Protein AF-A0A0S7X7Y6-F1 (afdb_monomer)

Secondary structure (DSSP, 8-state):
------SS----PPPHHHHHHHHHHHHHHHHHHHHHHHHHHHGGG-----HHHHHHHHHHHHHHHHHHHHTTT--TT--

Nearest PDB structures (foldseek):
  8s35-assembly1_A  TM=4.488E-01  e=2.582E+00  Klebsiella pneumoniae
  8apo-assembly1_Bi  TM=4.154E-01  e=1.764E+00  Polytomella magna

Radius of gyration: 18.76 Å; Cα contacts (8 Å, |Δi|>4): 34; chains: 1; bounding box: 40×36×55 Å

Sequence (79 aa):
MGEKIKRGDEIVELKEEDRKRVNRNLYKIKSLTKVFTNLEFKDKGGGSIDTWGINFAIEDTIHEVHAILSKYGFQGGDF

Foldseek 3Di:
DDDDPPDDPPPQDQDPVLVVLLVVLVVVLVVLVVVVVVVVVVCVPPDDDPPVVSVVSNVVSVVSNQVSVVVSVDHPPPD

Structure (mmCIF, N/CA/C/O backbone):
data_AF-A0A0S7X7Y6-F1
#
_entry.id   AF-A0A0S7X7Y6-F1
#
loop_
_atom_site.group_PDB
_atom_site.id
_atom_site.type_symbol
_atom_site.label_atom_id
_atom_site.label_alt_id
_atom_site.label_comp_id
_atom_site.label_asym_id
_atom_site.label_entity_id
_atom_site.label_seq_id
_atom_site.pdbx_PDB_ins_code
_atom_site.Cartn_x
_atom_site.Cartn_y
_atom_site.Cartn_z
_atom_site.occupancy
_atom_site.B_iso_or_equiv
_atom_site.auth_seq_id
_atom_site.auth_comp_id
_atom_site.auth_asym_id
_atom_site.auth_atom_id
_atom_site.pdbx_PDB_model_num
ATOM 1 N N . MET A 1 1 ? -18.875 29.502 32.327 1.00 36.94 1 MET A N 1
ATOM 2 C CA . MET A 1 1 ? -18.795 29.643 30.858 1.00 36.94 1 MET A CA 1
ATOM 3 C C . MET A 1 1 ? -17.652 28.771 30.387 1.00 36.94 1 MET A C 1
ATOM 5 O O . MET A 1 1 ? -16.518 29.079 30.712 1.00 36.94 1 MET A O 1
ATOM 9 N N . GLY A 1 2 ? -17.952 27.636 29.761 1.00 34.50 2 GLY A N 1
ATOM 10 C CA . GLY A 1 2 ? -16.935 26.768 29.172 1.00 34.50 2 GLY A CA 1
ATOM 11 C C . GLY A 1 2 ? -17.116 26.794 27.667 1.00 34.50 2 GLY A C 1
ATOM 12 O O . GLY A 1 2 ? -18.152 26.341 27.180 1.00 34.50 2 GLY A O 1
ATOM 13 N N . GLU A 1 3 ? -16.150 27.356 26.952 1.00 46.09 3 GLU A N 1
ATOM 14 C CA . GLU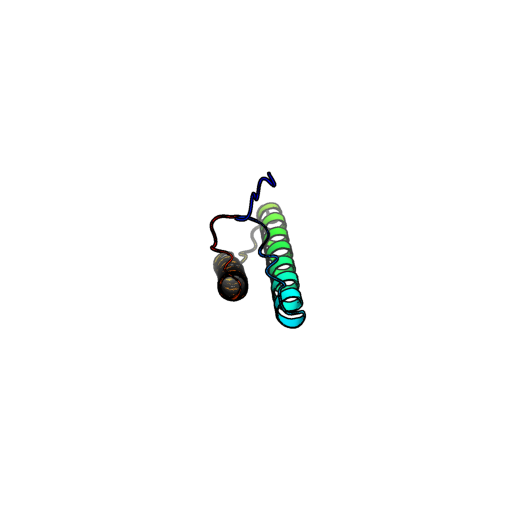 A 1 3 ? -16.086 27.218 25.502 1.00 46.09 3 GLU A CA 1
ATOM 15 C C . GLU A 1 3 ? -15.889 25.737 25.167 1.00 46.09 3 GLU A C 1
ATOM 17 O O . GLU A 1 3 ? -14.950 25.092 25.630 1.00 46.09 3 GLU A O 1
ATOM 22 N N . LYS A 1 4 ? -16.819 25.170 24.397 1.00 42.62 4 LYS A N 1
ATOM 23 C CA . LYS A 1 4 ? -16.692 23.827 23.833 1.00 42.62 4 LYS A CA 1
ATOM 24 C C . LYS A 1 4 ? -16.432 23.969 22.344 1.00 42.62 4 LYS A C 1
ATOM 26 O O . LYS A 1 4 ? -17.369 24.048 21.556 1.00 42.62 4 LYS A O 1
ATOM 31 N N . ILE A 1 5 ? -15.163 23.944 21.959 1.00 52.66 5 ILE A N 1
ATOM 32 C CA . ILE A 1 5 ? -14.792 23.543 20.604 1.00 52.66 5 ILE A CA 1
ATOM 33 C C . ILE A 1 5 ? -14.900 22.013 20.593 1.00 52.66 5 ILE A C 1
ATOM 35 O O . ILE A 1 5 ? -14.079 21.326 21.190 1.00 52.66 5 ILE A O 1
ATOM 39 N N . LYS A 1 6 ? -15.970 21.463 20.009 1.00 44.00 6 LYS A N 1
ATOM 40 C CA . LYS A 1 6 ? -16.110 20.013 19.776 1.00 44.00 6 LYS A CA 1
ATOM 41 C C . LYS A 1 6 ? -16.679 19.743 18.387 1.00 44.00 6 LYS A C 1
ATOM 43 O O . LYS A 1 6 ? -17.840 19.385 18.221 1.00 44.00 6 LYS A O 1
ATOM 48 N N . ARG A 1 7 ? -15.816 19.921 17.395 1.00 48.81 7 ARG A N 1
ATOM 49 C CA . ARG A 1 7 ? -15.821 19.211 16.113 1.00 48.81 7 ARG A CA 1
ATOM 50 C C . ARG A 1 7 ? -14.347 19.050 15.756 1.00 48.81 7 ARG A C 1
ATOM 52 O O . ARG A 1 7 ? -13.748 20.029 15.334 1.00 48.81 7 ARG A O 1
ATOM 59 N N . GLY A 1 8 ? -13.738 17.899 16.027 1.00 49.06 8 GLY A N 1
ATOM 60 C CA . GLY A 1 8 ? -12.329 17.724 15.663 1.00 49.06 8 GLY A CA 1
ATOM 61 C C . GLY A 1 8 ? -11.663 16.433 16.119 1.00 49.06 8 GLY A C 1
ATOM 62 O O . GLY A 1 8 ? -10.948 15.840 15.3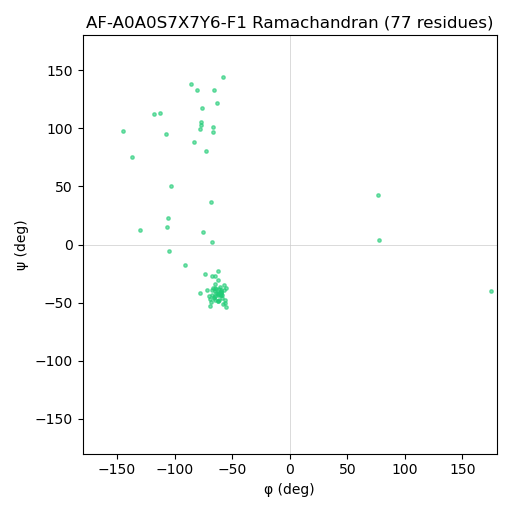29 1.00 49.06 8 GLY A O 1
ATOM 63 N N . ASP A 1 9 ? -11.935 15.953 17.333 1.00 50.38 9 ASP A N 1
ATOM 64 C CA . ASP A 1 9 ? -11.139 14.855 17.910 1.00 50.38 9 ASP A CA 1
ATOM 65 C C . ASP A 1 9 ? -11.852 13.498 17.851 1.00 50.38 9 ASP A C 1
ATOM 67 O O . ASP A 1 9 ? -11.971 12.798 18.858 1.00 50.38 9 ASP A O 1
ATOM 71 N N . GLU A 1 10 ? -12.362 13.112 16.681 1.00 48.78 10 GLU A N 1
ATOM 72 C CA . GLU A 1 10 ? -12.689 11.702 16.458 1.00 48.78 10 GLU A CA 1
ATOM 73 C C . GLU A 1 10 ? -11.389 11.003 16.043 1.00 48.78 10 GLU A C 1
ATOM 75 O O . GLU A 1 10 ? -11.016 10.969 14.873 1.00 48.78 10 GLU A O 1
ATOM 80 N N . ILE A 1 11 ? -10.627 10.524 17.034 1.00 55.16 11 ILE A N 1
ATOM 81 C CA . ILE A 1 11 ? -9.457 9.678 16.781 1.00 55.16 11 ILE A CA 1
ATOM 82 C C . ILE A 1 11 ? -9.991 8.372 16.198 1.00 55.16 11 ILE A C 1
ATOM 84 O O . ILE A 1 11 ? -10.440 7.489 16.929 1.00 55.16 11 ILE A O 1
ATOM 88 N N . VAL A 1 12 ? -9.976 8.254 14.872 1.00 61.59 12 VAL A N 1
ATOM 89 C CA . VAL A 1 12 ? -10.319 6.995 14.221 1.00 61.59 12 VAL A CA 1
ATOM 90 C C . VAL A 1 12 ? -9.119 6.058 14.327 1.00 61.59 12 VAL A C 1
ATOM 92 O O . VAL A 1 12 ? -8.149 6.156 13.574 1.00 61.59 12 VAL A O 1
ATOM 95 N N . GLU A 1 13 ? -9.169 5.147 15.297 1.00 66.50 13 GLU A N 1
ATOM 96 C CA . GLU A 1 13 ? -8.156 4.108 15.448 1.00 66.50 13 GLU A CA 1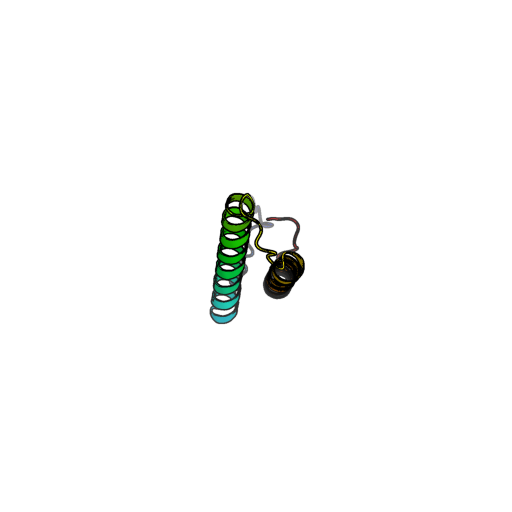
ATOM 97 C C . GLU A 1 13 ? -8.348 3.007 14.398 1.00 66.50 13 GLU A C 1
ATOM 99 O O . GLU A 1 13 ? -9.350 2.288 14.369 1.00 66.50 13 GLU A O 1
ATOM 104 N N . LEU A 1 14 ? -7.345 2.850 13.532 1.00 72.38 14 LEU A N 1
ATOM 105 C CA . LEU A 1 14 ? -7.245 1.706 12.631 1.00 72.38 14 LEU A CA 1
ATOM 106 C C . LEU A 1 14 ? -7.040 0.427 13.449 1.00 72.38 14 LEU A C 1
ATOM 108 O O . LEU A 1 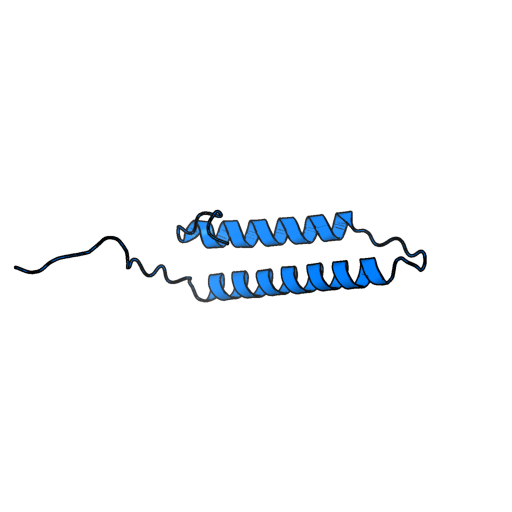14 ? -6.131 0.362 14.283 1.00 72.38 14 LEU A O 1
ATOM 112 N N . LYS A 1 15 ? -7.800 -0.634 13.150 1.00 83.94 15 LYS A N 1
ATOM 113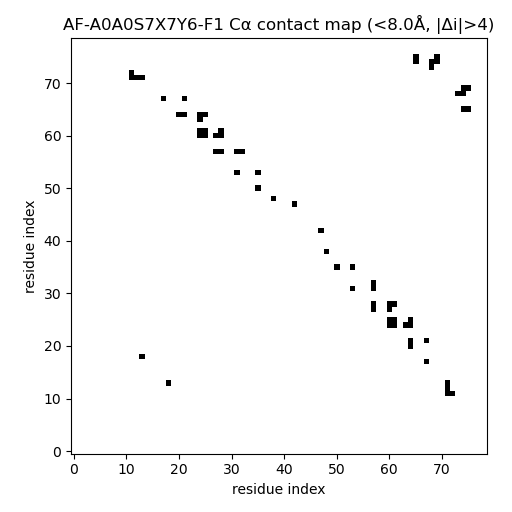 C CA . LYS A 1 15 ? -7.513 -1.962 13.711 1.00 83.94 15 LYS A CA 1
ATOM 114 C C . LYS A 1 15 ? -6.093 -2.387 13.339 1.00 83.94 15 LYS A C 1
ATOM 116 O O . LYS A 1 15 ? -5.622 -2.118 12.232 1.00 83.94 15 LYS A O 1
ATOM 121 N N . GLU A 1 16 ? -5.414 -3.088 14.245 1.00 82.00 16 GLU A N 1
ATOM 122 C CA . GLU A 1 16 ? -3.998 -3.446 14.086 1.00 82.00 16 GLU A CA 1
ATOM 123 C C . GLU A 1 16 ? -3.716 -4.211 12.777 1.00 82.00 16 GLU A C 1
ATOM 125 O O . GLU A 1 16 ? -2.701 -3.976 12.120 1.00 82.00 16 GLU A O 1
ATOM 130 N N . GLU A 1 17 ? -4.633 -5.085 12.357 1.00 83.44 17 GLU A N 1
ATOM 131 C CA . GLU A 1 17 ? -4.534 -5.828 11.095 1.00 83.44 17 GLU A CA 1
ATOM 132 C C . GLU A 1 17 ? -4.623 -4.918 9.864 1.00 83.44 17 GLU A C 1
ATOM 134 O O . GLU A 1 17 ? -3.794 -5.014 8.957 1.00 83.44 17 GLU A O 1
ATOM 139 N N . ASP A 1 18 ? -5.577 -3.988 9.850 1.00 83.56 18 ASP A N 1
ATOM 140 C CA . ASP A 1 18 ? -5.749 -3.033 8.755 1.00 83.56 18 ASP A CA 1
ATOM 141 C C . ASP A 1 18 ? -4.570 -2.054 8.689 1.00 83.56 18 ASP A C 1
ATOM 143 O O . ASP A 1 18 ? -4.040 -1.793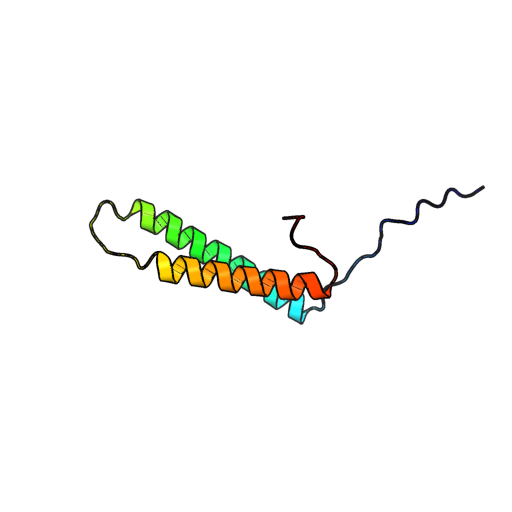 7.608 1.00 83.56 18 ASP A O 1
ATOM 147 N N . ARG A 1 19 ? -4.055 -1.608 9.843 1.00 81.88 19 ARG A N 1
ATOM 148 C CA . ARG A 1 19 ? -2.824 -0.808 9.928 1.00 81.88 19 ARG A CA 1
ATOM 149 C C . ARG A 1 19 ? -1.621 -1.554 9.342 1.00 81.88 19 ARG A C 1
ATOM 151 O O . ARG A 1 19 ? -0.834 -0.967 8.597 1.00 81.88 19 ARG A O 1
ATOM 158 N N . LYS A 1 20 ? -1.463 -2.849 9.647 1.00 86.00 20 LYS A N 1
ATOM 159 C CA . LYS A 1 20 ? -0.400 -3.693 9.067 1.00 86.00 20 LYS A CA 1
ATOM 160 C C . LYS A 1 20 ? -0.544 -3.810 7.547 1.00 86.00 20 LYS A C 1
ATOM 162 O O . LYS A 1 20 ? 0.464 -3.717 6.845 1.00 86.00 20 LYS A O 1
ATOM 167 N N . ARG A 1 21 ? -1.769 -3.975 7.033 1.00 83.88 21 ARG A N 1
ATOM 168 C CA . ARG A 1 21 ? -2.048 -4.048 5.587 1.00 83.88 21 ARG A CA 1
ATOM 169 C C . ARG A 1 21 ? -1.730 -2.738 4.871 1.00 83.88 21 ARG A C 1
ATOM 171 O O . ARG A 1 21 ? -0.995 -2.773 3.887 1.00 83.88 21 ARG A O 1
ATOM 178 N N . VAL A 1 22 ? -2.178 -1.602 5.408 1.00 85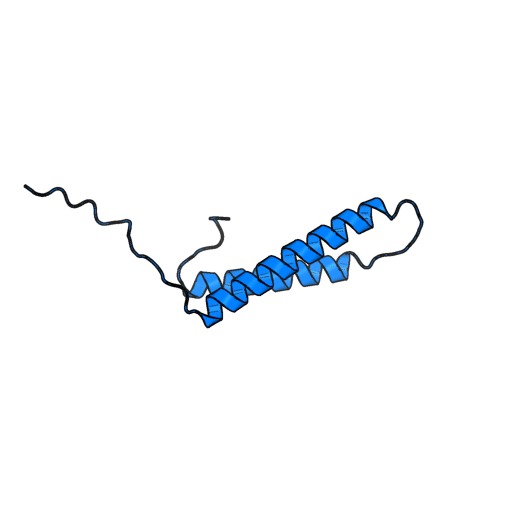.06 22 VAL A N 1
ATOM 179 C CA . VAL A 1 22 ? -1.865 -0.268 4.865 1.00 85.06 22 VAL A CA 1
ATOM 180 C C . VAL A 1 22 ? -0.354 -0.051 4.818 1.00 85.06 22 VAL A C 1
ATOM 182 O O . VAL A 1 22 ? 0.189 0.229 3.753 1.00 85.06 22 VAL A O 1
ATOM 185 N N . ASN A 1 23 ? 0.361 -0.285 5.923 1.00 83.62 23 ASN A N 1
ATOM 186 C CA . ASN A 1 23 ? 1.817 -0.111 5.964 1.00 83.62 23 ASN A CA 1
ATOM 187 C C . ASN A 1 23 ? 2.557 -1.023 4.975 1.00 83.62 23 ASN A C 1
ATOM 189 O O . ASN A 1 23 ? 3.500 -0.589 4.311 1.00 83.62 23 ASN A O 1
ATOM 193 N N . ARG A 1 24 ? 2.129 -2.286 4.847 1.00 87.94 24 ARG A N 1
ATOM 194 C CA . ARG A 1 24 ? 2.703 -3.223 3.874 1.00 87.94 24 ARG A CA 1
ATOM 195 C C . ARG A 1 24 ? 2.489 -2.732 2.441 1.00 87.94 24 ARG A C 1
ATOM 197 O O . ARG A 1 24 ? 3.411 -2.817 1.634 1.00 87.94 24 ARG A O 1
ATOM 204 N N . ASN A 1 25 ? 1.305 -2.223 2.127 1.00 85.88 25 ASN A N 1
ATOM 205 C CA . ASN A 1 25 ? 0.975 -1.751 0.787 1.00 85.88 25 ASN A CA 1
ATOM 206 C C . ASN A 1 25 ? 1.683 -0.436 0.440 1.00 85.88 25 ASN A C 1
ATOM 208 O O . ASN A 1 25 ? 2.256 -0.329 -0.641 1.00 85.88 25 ASN A O 1
ATOM 212 N N . LEU A 1 26 ? 1.799 0.498 1.385 1.00 83.38 26 LEU A N 1
ATOM 213 C CA . LEU A 1 26 ? 2.630 1.696 1.220 1.00 83.38 26 LEU A CA 1
ATOM 214 C C . LEU A 1 26 ? 4.107 1.344 0.968 1.00 83.38 26 LEU A C 1
ATOM 216 O O . LEU A 1 26 ? 4.763 1.953 0.122 1.00 83.38 26 LEU A O 1
ATOM 220 N N . TYR A 1 27 ? 4.635 0.319 1.649 1.00 86.50 27 TYR A N 1
ATOM 221 C CA . TYR A 1 27 ? 5.995 -0.165 1.399 1.00 86.50 27 TYR A CA 1
ATOM 222 C C . TYR A 1 27 ? 6.160 -0.763 -0.008 1.00 86.50 27 TYR A C 1
ATOM 224 O O . TYR A 1 27 ? 7.180 -0.520 -0.661 1.00 86.50 27 TYR A O 1
ATOM 232 N N . LYS A 1 28 ? 5.163 -1.517 -0.496 1.00 83.81 28 LYS A N 1
ATOM 233 C CA . LYS A 1 28 ? 5.149 -2.046 -1.871 1.00 83.81 28 LYS A CA 1
ATOM 234 C C . LYS A 1 28 ? 5.145 -0.917 -2.897 1.00 83.81 28 LYS A C 1
ATOM 236 O O . LYS A 1 28 ? 5.994 -0.945 -3.779 1.00 83.81 28 LYS A O 1
ATOM 241 N N . ILE A 1 29 ? 4.278 0.088 -2.736 1.00 83.25 29 ILE A N 1
ATOM 242 C CA . ILE A 1 29 ? 4.225 1.269 -3.614 1.00 83.25 29 ILE A CA 1
ATOM 243 C C . ILE A 1 29 ? 5.604 1.929 -3.668 1.00 83.25 29 ILE A C 1
ATOM 245 O O . ILE A 1 29 ? 6.195 2.020 -4.736 1.00 83.25 29 ILE A O 1
ATOM 249 N N . LYS A 1 30 ? 6.192 2.268 -2.512 1.00 81.81 30 LYS A N 1
ATOM 250 C CA . LYS A 1 30 ? 7.525 2.893 -2.449 1.00 81.81 30 LYS A CA 1
ATOM 251 C C . LYS A 1 30 ? 8.608 2.056 -3.137 1.00 81.81 30 LYS A C 1
ATOM 253 O O . LYS A 1 30 ? 9.501 2.605 -3.781 1.00 81.81 30 LYS A O 1
ATOM 258 N N . SER A 1 31 ? 8.549 0.735 -2.985 1.00 81.88 31 SER A N 1
ATOM 259 C CA . SER A 1 31 ? 9.506 -0.185 -3.604 1.00 81.88 31 SER A CA 1
ATOM 260 C C . SER A 1 31 ? 9.322 -0.258 -5.121 1.00 81.88 31 SER A C 1
ATOM 262 O O . SER A 1 31 ? 10.311 -0.166 -5.842 1.00 81.88 31 SER A O 1
ATOM 264 N N . LEU A 1 32 ? 8.080 -0.353 -5.605 1.00 78.06 32 LEU A N 1
ATOM 265 C CA . LEU A 1 32 ? 7.744 -0.374 -7.031 1.00 78.06 32 LEU A CA 1
ATOM 266 C C . LEU A 1 32 ? 8.098 0.951 -7.710 1.00 78.06 32 LEU A C 1
ATOM 268 O O . LEU A 1 32 ? 8.758 0.934 -8.744 1.00 78.06 32 LEU A O 1
ATOM 272 N N . THR A 1 33 ? 7.783 2.092 -7.091 1.00 75.50 33 THR A N 1
ATOM 273 C CA . THR A 1 33 ? 8.193 3.415 -7.584 1.00 75.50 33 THR A CA 1
ATOM 274 C C . THR A 1 33 ? 9.715 3.532 -7.646 1.00 75.50 33 THR A C 1
ATOM 276 O O . THR A 1 33 ? 10.255 3.975 -8.651 1.00 75.50 33 THR A O 1
ATOM 279 N N . LYS A 1 34 ? 10.444 3.070 -6.617 1.00 77.69 34 LYS A N 1
ATOM 280 C CA . LYS A 1 34 ? 11.917 3.089 -6.621 1.00 77.69 34 LYS A CA 1
ATOM 281 C C . LYS A 1 34 ? 12.507 2.194 -7.713 1.00 77.69 34 LYS A C 1
ATOM 283 O O . LYS A 1 34 ? 13.528 2.544 -8.302 1.00 77.69 34 LYS A O 1
ATOM 288 N N . VAL A 1 35 ? 11.899 1.035 -7.962 1.00 71.69 35 VAL A N 1
ATOM 289 C CA . VAL A 1 35 ? 12.268 0.157 -9.077 1.00 71.69 35 VAL A CA 1
ATOM 290 C C . VAL A 1 35 ? 12.030 0.884 -10.396 1.00 71.69 35 VAL A C 1
ATOM 292 O O . VAL A 1 35 ? 12.963 0.962 -11.184 1.00 71.69 35 VAL A O 1
ATOM 295 N N . PHE A 1 36 ? 10.863 1.500 -10.589 1.00 68.62 36 PHE A N 1
ATOM 296 C CA . PHE A 1 36 ? 10.533 2.273 -11.787 1.00 68.62 36 PHE A CA 1
ATOM 297 C C . PHE A 1 36 ? 11.544 3.396 -12.047 1.00 68.62 36 PHE A C 1
ATOM 299 O O . PHE A 1 36 ? 12.159 3.430 -13.106 1.00 68.62 36 PHE A O 1
ATOM 306 N N . THR A 1 37 ? 11.836 4.219 -11.035 1.00 68.00 37 THR A N 1
ATOM 307 C CA . THR A 1 37 ? 12.850 5.278 -11.122 1.00 68.00 37 THR A CA 1
ATOM 308 C C . THR A 1 37 ? 14.220 4.715 -11.515 1.00 68.00 37 THR A C 1
ATOM 310 O O . THR A 1 37 ? 14.858 5.213 -12.435 1.00 68.00 37 THR A O 1
ATOM 313 N N . ASN A 1 38 ? 14.685 3.637 -10.872 1.00 66.06 38 ASN A N 1
ATOM 314 C CA . ASN A 1 38 ? 15.980 3.026 -11.204 1.00 66.06 38 ASN A CA 1
ATOM 315 C C . ASN A 1 38 ? 16.014 2.365 -12.591 1.00 66.06 38 ASN A C 1
ATOM 317 O O . ASN A 1 38 ? 17.092 2.222 -13.172 1.00 66.06 38 ASN A O 1
ATOM 321 N N . LEU A 1 39 ? 14.864 1.920 -13.092 1.00 64.19 39 LEU A N 1
ATOM 322 C CA . LEU A 1 39 ? 14.704 1.300 -14.400 1.00 64.19 39 LEU A CA 1
ATOM 323 C C . LEU A 1 39 ? 14.702 2.354 -15.515 1.00 64.19 39 LEU A C 1
ATOM 325 O O . LEU A 1 39 ? 15.444 2.181 -16.478 1.00 64.19 39 LEU A O 1
ATOM 329 N N . GLU A 1 40 ? 14.033 3.494 -15.326 1.00 55.84 40 GLU A N 1
ATOM 330 C CA . GLU A 1 40 ? 14.140 4.659 -16.222 1.00 55.84 40 GLU A CA 1
ATOM 331 C C . GLU A 1 40 ? 15.592 5.155 -16.362 1.00 55.84 40 GLU A C 1
ATOM 333 O O . GLU A 1 40 ? 16.021 5.547 -17.446 1.00 55.84 40 GLU A O 1
ATOM 338 N N . PHE A 1 41 ? 16.402 5.070 -15.297 1.00 52.91 41 PHE A N 1
ATOM 339 C CA . PHE A 1 41 ? 17.832 5.405 -15.367 1.00 52.91 41 PHE A CA 1
ATOM 340 C C . PHE A 1 41 ? 18.689 4.356 -16.100 1.00 52.91 41 PHE A C 1
ATOM 342 O O . PHE A 1 41 ? 19.754 4.702 -16.621 1.00 52.91 41 PHE A O 1
ATOM 349 N N . LYS A 1 42 ? 18.260 3.087 -16.148 1.00 52.12 42 LYS A N 1
ATOM 350 C CA . LYS A 1 42 ? 18.982 1.990 -16.822 1.00 52.12 42 LYS A CA 1
ATOM 351 C C . LYS A 1 42 ? 18.578 1.790 -18.281 1.00 52.12 42 LYS A C 1
ATOM 353 O O . LYS A 1 42 ? 19.359 1.208 -19.031 1.00 52.12 42 LYS A O 1
ATOM 358 N N . ASP A 1 43 ? 17.432 2.312 -18.709 1.00 50.94 43 ASP A N 1
ATOM 359 C CA . ASP A 1 43 ? 16.921 2.127 -20.073 1.00 50.94 43 ASP A CA 1
ATOM 360 C C . ASP A 1 43 ? 17.637 2.976 -21.147 1.00 50.94 43 ASP A C 1
ATOM 362 O O . ASP A 1 43 ? 17.287 2.974 -22.322 1.00 50.94 43 ASP A O 1
ATOM 366 N N . LYS A 1 44 ? 18.770 3.602 -20.795 1.00 53.41 44 LYS A N 1
ATOM 367 C CA . LYS A 1 44 ? 19.796 4.001 -21.778 1.00 53.41 44 LYS A CA 1
ATOM 368 C C . LYS A 1 44 ? 20.504 2.798 -22.440 1.00 53.41 44 LYS A C 1
ATOM 370 O O . LYS A 1 44 ? 21.429 3.006 -23.221 1.00 53.41 44 LYS A O 1
ATOM 375 N N . GLY A 1 45 ? 20.106 1.563 -22.111 1.00 53.88 45 GLY A N 1
ATOM 376 C CA . GLY A 1 45 ? 20.756 0.314 -22.521 1.00 53.88 45 GLY A CA 1
ATOM 377 C C . GLY A 1 45 ? 19.855 -0.769 -23.135 1.00 53.88 45 GLY A C 1
ATOM 378 O O . GLY A 1 45 ? 20.332 -1.890 -23.281 1.00 53.88 45 GLY A O 1
ATOM 379 N N . GLY A 1 46 ? 18.603 -0.477 -23.515 1.00 48.25 46 GLY A N 1
ATOM 380 C CA . GLY A 1 46 ? 17.827 -1.333 -24.430 1.00 48.25 46 GLY A CA 1
ATOM 381 C C . GLY A 1 46 ? 17.234 -2.618 -23.837 1.00 48.25 46 GLY A C 1
ATOM 382 O O . GLY A 1 46 ? 17.282 -3.665 -24.482 1.00 48.25 46 GLY A O 1
ATOM 383 N N . GLY A 1 47 ? 16.664 -2.557 -22.631 1.00 56.06 47 GLY A N 1
ATOM 384 C CA . GLY A 1 47 ? 15.925 -3.676 -22.040 1.00 56.06 47 GLY A CA 1
ATOM 385 C C . GLY A 1 47 ? 14.471 -3.288 -21.811 1.00 56.06 47 GLY A C 1
ATOM 386 O O . GLY A 1 47 ? 14.202 -2.471 -20.943 1.00 56.06 47 GLY A O 1
ATOM 387 N N . SER A 1 48 ? 13.528 -3.887 -22.547 1.00 59.69 48 SER A N 1
ATOM 388 C CA . SER A 1 48 ? 12.103 -3.567 -22.403 1.00 59.69 48 SER A CA 1
ATOM 389 C C . SER A 1 48 ? 11.582 -4.009 -21.034 1.00 59.69 48 SER A C 1
ATOM 391 O O . SER A 1 48 ? 11.311 -5.189 -20.799 1.00 59.69 48 SER A O 1
ATOM 393 N N . ILE A 1 49 ? 11.447 -3.059 -20.121 1.00 65.06 49 ILE A N 1
ATOM 394 C CA . ILE A 1 49 ? 10.737 -3.246 -18.861 1.00 65.06 49 ILE A CA 1
ATOM 395 C C . ILE A 1 49 ? 9.242 -3.105 -19.135 1.00 65.06 49 ILE A C 1
ATOM 397 O O . ILE A 1 49 ? 8.820 -2.155 -19.790 1.00 65.06 49 ILE A O 1
ATOM 401 N N . ASP A 1 50 ? 8.440 -4.041 -18.624 1.00 69.25 50 ASP A N 1
ATOM 402 C CA . ASP A 1 50 ? 6.979 -3.951 -18.676 1.00 69.25 50 ASP A CA 1
ATOM 403 C C . ASP A 1 50 ? 6.480 -2.878 -17.694 1.00 69.25 50 ASP A C 1
ATOM 405 O O . ASP A 1 50 ? 6.091 -3.141 -16.553 1.00 69.25 50 ASP A O 1
ATOM 409 N N . THR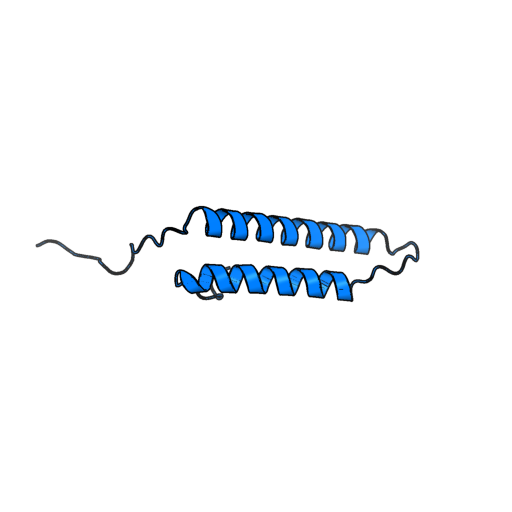 A 1 51 ? 6.564 -1.627 -18.136 1.00 71.31 51 THR A N 1
ATOM 410 C CA . THR A 1 51 ? 6.135 -0.447 -17.384 1.00 71.31 51 THR A CA 1
ATOM 411 C C . THR A 1 51 ? 4.627 -0.430 -17.148 1.00 71.31 51 THR A C 1
ATOM 413 O O . THR A 1 51 ? 4.185 0.088 -16.124 1.00 71.31 51 THR A O 1
ATOM 416 N N . TRP A 1 52 ? 3.846 -1.060 -18.030 1.00 72.25 52 TRP A N 1
ATOM 417 C CA . TRP A 1 52 ? 2.396 -1.199 -17.893 1.00 72.25 52 TRP A CA 1
ATOM 418 C C . TRP A 1 52 ? 2.025 -2.143 -16.751 1.00 72.25 52 TRP A C 1
ATOM 420 O O . TRP A 1 52 ? 1.205 -1.779 -15.908 1.00 72.25 52 TRP A O 1
ATOM 430 N N . GLY A 1 53 ? 2.668 -3.312 -16.665 1.00 76.19 53 GLY A N 1
ATOM 431 C CA . GLY A 1 53 ? 2.455 -4.253 -15.563 1.00 76.19 53 GLY A CA 1
ATOM 432 C C . GLY A 1 53 ? 2.834 -3.669 -14.198 1.00 76.19 53 GLY A C 1
ATOM 433 O O . GLY A 1 53 ? 2.126 -3.871 -13.210 1.00 76.19 53 GLY A O 1
ATOM 434 N N . ILE A 1 54 ? 3.914 -2.881 -14.139 1.00 76.25 54 ILE A N 1
ATOM 435 C CA . ILE A 1 54 ? 4.322 -2.184 -12.909 1.00 76.25 54 ILE A CA 1
ATOM 436 C C . ILE A 1 54 ? 3.313 -1.093 -12.533 1.00 76.25 54 ILE A C 1
ATOM 438 O O . ILE A 1 54 ? 2.946 -1.000 -11.361 1.00 76.25 54 ILE A O 1
ATOM 442 N N . ASN A 1 55 ? 2.842 -0.299 -13.500 1.00 76.94 55 ASN A N 1
ATOM 443 C CA . ASN A 1 55 ? 1.850 0.743 -13.234 1.00 76.94 55 ASN A CA 1
ATOM 444 C C . ASN A 1 55 ? 0.532 0.143 -12.718 1.00 76.94 55 ASN A C 1
ATOM 446 O O . ASN A 1 55 ? 0.007 0.591 -11.702 1.00 76.94 55 ASN A O 1
ATOM 450 N N . PHE A 1 56 ? 0.070 -0.950 -13.334 1.00 80.81 56 PHE A N 1
ATOM 451 C CA . PHE A 1 56 ? -1.109 -1.686 -12.876 1.00 80.81 56 PHE A CA 1
ATOM 452 C C . PHE A 1 56 ? -0.957 -2.195 -11.432 1.00 80.81 56 PHE A C 1
ATOM 454 O O . PHE A 1 56 ? -1.862 -2.039 -10.615 1.00 80.81 56 PHE A O 1
ATOM 461 N N . ALA A 1 57 ? 0.209 -2.750 -11.078 1.00 80.62 57 ALA A N 1
ATOM 462 C CA . ALA A 1 57 ? 0.471 -3.221 -9.717 1.00 80.62 57 ALA A CA 1
ATOM 463 C C . ALA A 1 57 ? 0.485 -2.083 -8.675 1.00 80.62 57 ALA A C 1
ATOM 465 O O . ALA A 1 57 ? 0.087 -2.291 -7.523 1.00 80.62 57 ALA A O 1
ATOM 466 N N . ILE A 1 58 ? 0.943 -0.885 -9.054 1.00 82.94 58 ILE A N 1
ATOM 467 C CA . ILE A 1 58 ? 0.909 0.304 -8.191 1.00 82.94 58 ILE A CA 1
ATOM 468 C C . ILE A 1 58 ? -0.538 0.762 -7.979 1.00 82.94 58 ILE A C 1
ATOM 470 O O . ILE A 1 58 ? -0.940 0.944 -6.830 1.00 82.94 58 ILE A O 1
ATOM 474 N N . GLU A 1 59 ? -1.321 0.897 -9.052 1.00 84.06 59 GLU A N 1
ATOM 475 C CA . GLU A 1 59 ? -2.727 1.320 -8.993 1.00 84.06 59 GLU A CA 1
ATOM 476 C C . GLU A 1 59 ? -3.582 0.375 -8.139 1.00 84.06 59 GLU A C 1
ATOM 478 O O . GLU A 1 59 ? -4.308 0.832 -7.257 1.00 84.06 59 GLU A O 1
ATOM 483 N N . ASP A 1 60 ? -3.440 -0.941 -8.320 1.00 85.81 60 ASP A N 1
ATOM 484 C CA . ASP A 1 60 ? -4.149 -1.942 -7.510 1.00 85.81 60 ASP A CA 1
ATOM 485 C C . ASP A 1 60 ? -3.800 -1.817 -6.014 1.00 85.81 60 ASP A C 1
ATOM 487 O O . ASP A 1 60 ? -4.670 -1.817 -5.139 1.00 85.81 60 ASP A O 1
ATOM 491 N N . THR A 1 61 ? -2.517 -1.590 -5.709 1.00 85.62 61 THR A N 1
ATOM 492 C CA . THR A 1 61 ? -2.054 -1.403 -4.328 1.00 85.62 61 THR A CA 1
ATOM 493 C C . THR A 1 61 ? -2.602 -0.108 -3.708 1.00 85.62 61 THR A C 1
ATOM 495 O O . THR A 1 61 ? -2.949 -0.096 -2.523 1.00 85.62 61 THR A O 1
ATOM 498 N N . ILE A 1 62 ? -2.707 0.976 -4.486 1.00 85.19 62 ILE A N 1
ATOM 499 C CA . ILE A 1 62 ? -3.310 2.249 -4.054 1.00 85.19 62 ILE A CA 1
ATOM 500 C C . ILE A 1 62 ? -4.807 2.063 -3.786 1.00 85.19 62 ILE A C 1
ATOM 502 O O . ILE A 1 62 ? -5.295 2.491 -2.737 1.00 85.19 62 ILE A O 1
ATOM 506 N N . HIS A 1 63 ? -5.529 1.377 -4.675 1.00 87.56 63 HIS A N 1
ATOM 507 C CA . HIS A 1 63 ? -6.948 1.085 -4.481 1.00 87.56 63 HIS A CA 1
ATOM 508 C C . HIS A 1 63 ? -7.207 0.276 -3.207 1.00 87.56 63 HIS A C 1
ATOM 510 O O . HIS A 1 63 ? -8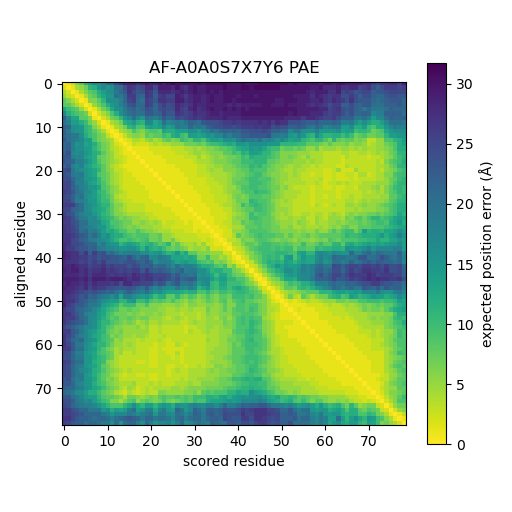.144 0.592 -2.474 1.00 87.56 63 HIS A O 1
ATOM 516 N N . GLU A 1 64 ? -6.369 -0.715 -2.882 1.00 86.00 64 GLU A N 1
ATOM 517 C CA . GLU A 1 64 ? -6.509 -1.470 -1.631 1.00 86.00 64 GLU A CA 1
ATOM 518 C C . GLU A 1 64 ? -6.301 -0.574 -0.396 1.00 86.00 64 GLU A C 1
ATOM 520 O O . GLU A 1 64 ? -7.056 -0.669 0.575 1.00 86.00 64 GLU A O 1
ATOM 525 N N . VAL A 1 65 ? -5.314 0.330 -0.428 1.00 85.44 65 VAL A N 1
ATOM 526 C CA . VAL A 1 65 ? -5.086 1.298 0.659 1.00 85.44 65 VAL A CA 1
ATOM 527 C C . VAL A 1 65 ? -6.294 2.220 0.817 1.00 85.44 65 VAL A C 1
ATOM 529 O O . VAL A 1 65 ? -6.811 2.347 1.927 1.00 85.44 65 VAL A O 1
ATOM 532 N N . HIS A 1 66 ? -6.796 2.796 -0.277 1.00 85.00 66 HIS A N 1
ATOM 533 C CA . HIS A 1 66 ? -7.992 3.638 -0.254 1.00 85.00 66 HIS A CA 1
ATOM 534 C C . HIS A 1 66 ? -9.220 2.881 0.254 1.00 85.00 66 HIS A C 1
ATOM 536 O O . HIS A 1 66 ? -9.971 3.420 1.065 1.00 85.00 66 HIS A O 1
ATOM 542 N N . ALA A 1 67 ? -9.411 1.624 -0.147 1.00 86.00 67 ALA A N 1
ATOM 543 C CA . ALA A 1 67 ? -10.527 0.806 0.311 1.00 86.00 67 ALA A CA 1
ATOM 544 C C . ALA A 1 67 ? -10.459 0.517 1.817 1.00 86.00 67 ALA A C 1
ATOM 546 O O . ALA A 1 67 ? -11.495 0.488 2.480 1.00 86.00 67 ALA A O 1
ATOM 547 N N . ILE A 1 68 ? -9.261 0.308 2.377 1.00 84.62 68 ILE A N 1
ATOM 548 C CA . ILE A 1 68 ? -9.090 0.136 3.825 1.00 84.62 68 ILE A CA 1
ATOM 549 C C . ILE A 1 68 ? -9.364 1.457 4.538 1.00 84.62 68 ILE A C 1
ATOM 551 O O . ILE A 1 68 ? -10.211 1.488 5.422 1.00 84.62 68 ILE A O 1
ATOM 555 N N . LEU A 1 69 ? -8.702 2.540 4.134 1.00 81.56 69 LEU A N 1
ATOM 556 C CA . LEU A 1 69 ? -8.821 3.855 4.769 1.00 81.56 69 LEU A CA 1
ATOM 557 C C . LEU A 1 69 ? -10.258 4.406 4.717 1.00 81.56 69 LEU A C 1
ATOM 559 O O . LEU A 1 69 ? -10.748 4.935 5.715 1.00 81.56 69 LEU A O 1
ATOM 563 N N . SER A 1 70 ? -10.985 4.158 3.625 1.00 83.56 70 SER A N 1
ATOM 564 C CA . SER A 1 70 ? -12.394 4.553 3.482 1.00 83.56 70 SER A CA 1
ATOM 565 C C . SER A 1 70 ? -13.317 3.891 4.512 1.00 83.56 70 SER A C 1
ATOM 567 O O . SER A 1 70 ? -14.297 4.506 4.927 1.00 83.56 70 SER A O 1
ATOM 569 N N . LYS A 1 71 ? -13.010 2.669 4.989 1.00 83.00 71 LYS A N 1
ATOM 570 C CA . LYS A 1 71 ? -13.783 2.012 6.073 1.00 83.00 71 LYS A CA 1
ATOM 571 C C . LYS A 1 71 ? -13.735 2.794 7.384 1.00 83.00 71 LYS A C 1
ATOM 573 O O . LYS A 1 71 ? -14.607 2.626 8.228 1.00 83.00 71 LYS A O 1
ATOM 578 N N . TYR A 1 72 ? -12.702 3.613 7.540 1.00 80.88 72 TYR A N 1
ATOM 579 C CA . TYR A 1 72 ? -12.417 4.416 8.719 1.00 80.88 72 TYR A CA 1
ATOM 580 C C . TYR A 1 72 ? -12.712 5.905 8.473 1.00 80.88 72 TYR A C 1
ATOM 582 O O . TYR A 1 72 ? -12.284 6.756 9.238 1.00 80.88 72 TYR A O 1
ATOM 590 N N . GLY A 1 73 ? -13.440 6.245 7.404 1.00 77.50 73 GLY A N 1
ATOM 591 C CA . GLY A 1 73 ? -13.861 7.623 7.139 1.00 77.50 73 GLY A CA 1
ATOM 592 C C . GLY A 1 73 ? -12.780 8.537 6.556 1.00 77.50 73 GLY A C 1
ATOM 593 O O . GLY A 1 73 ? -13.059 9.710 6.327 1.00 77.50 73 GLY A O 1
ATOM 594 N N . PHE A 1 74 ? -11.585 8.023 6.251 1.00 74.81 74 PHE A N 1
ATOM 595 C CA . PHE A 1 74 ? -10.570 8.772 5.510 1.00 74.81 74 PHE A CA 1
ATOM 596 C C . PHE A 1 74 ? -10.950 8.781 4.021 1.00 74.81 74 PHE A C 1
ATOM 598 O O . PHE A 1 74 ? -10.841 7.758 3.342 1.00 74.81 74 PHE A O 1
ATOM 605 N N . GLN A 1 75 ? -11.440 9.915 3.513 1.00 67.62 75 GLN A N 1
ATOM 606 C CA . GLN A 1 75 ? -11.727 10.089 2.085 1.00 67.62 75 GLN A CA 1
ATOM 607 C C . GLN A 1 75 ? -10.455 10.542 1.352 1.00 67.62 75 GLN A C 1
ATOM 609 O O . GLN A 1 75 ? -9.700 11.361 1.864 1.00 67.62 75 GLN A O 1
ATOM 614 N N . GLY A 1 76 ? -10.200 9.978 0.166 1.00 55.22 76 GLY A N 1
ATOM 615 C CA . GLY A 1 76 ? -8.930 10.050 -0.581 1.00 55.22 76 GLY A CA 1
ATOM 616 C C . GLY A 1 76 ? -8.527 11.414 -1.167 1.00 55.22 76 GLY A C 1
ATOM 617 O O . GLY A 1 76 ? -7.981 11.445 -2.264 1.00 55.22 76 GLY A O 1
ATOM 618 N N . GLY A 1 77 ? -8.811 12.519 -0.473 1.00 48.91 77 GLY A N 1
ATOM 619 C CA . GLY A 1 77 ? -8.336 13.870 -0.797 1.00 48.91 77 GLY A CA 1
ATOM 620 C C . GLY A 1 77 ? -7.216 14.396 0.115 1.00 48.91 77 GLY A C 1
ATOM 621 O O . GLY A 1 77 ? -6.695 15.470 -0.163 1.00 48.91 77 GLY A O 1
ATOM 622 N N . ASP A 1 78 ? -6.841 13.662 1.170 1.00 45.16 78 ASP A N 1
ATOM 623 C CA . ASP A 1 78 ? -5.927 14.134 2.229 1.00 45.16 78 ASP A CA 1
ATOM 624 C C . ASP A 1 78 ? -4.500 13.528 2.176 1.00 45.16 78 ASP A C 1
ATOM 626 O O . ASP A 1 78 ? -3.807 13.495 3.195 1.00 45.16 78 ASP A O 1
ATOM 630 N N . PHE A 1 79 ? -4.040 13.044 1.012 1.00 46.12 79 PHE A N 1
ATOM 631 C CA . PHE A 1 79 ? -2.672 12.524 0.815 1.00 46.12 79 PHE A CA 1
ATOM 632 C C . PHE A 1 79 ? -1.944 13.183 -0.356 1.00 46.12 79 PHE A C 1
ATOM 634 O O . PHE A 1 79 ? -2.567 13.333 -1.430 1.00 46.12 79 PHE A O 1
#

Mean predicted aligned error: 11.35 Å

pLDDT: mean 70.15, std 15.21, range [34.5, 87.94]

Solvent-accessible surface area (backbone atoms only — not comparable to full-atom values): 4989 Å² total; per-residue (Å²): 140,78,89,76,90,83,83,79,85,78,81,75,78,69,54,71,68,58,47,51,50,41,53,53,37,54,51,48,43,56,50,52,53,52,49,49,57,56,45,67,71,52,51,88,68,79,64,93,69,67,61,65,64,52,49,51,55,42,53,54,42,50,51,52,39,49,59,55,42,44,77,65,71,48,65,97,81,82,124